Protein AF-A0A0D0ARI6-F1 (afdb_monomer_lite)

Secondary structure (DSSP, 8-state):
-------------EE--STT---EESSHHHHHHHHHHH-----PPPP---------------------------------------SSS----PPPTT-S---B-TTSPBPPTTPPPPPPP---TT--TTSSSHHHHHHHHIIIIII---HHHHHHHHT-

Organism: NCBI:txid930992

Foldseek 3Di:
DDDDDPDPPADQPAALPDVPGGDGHRDPVVSVVCCVVVPVDPDPDPDDDDDDDDDDDDDDDDDDDDDDDDDDDDDPPPPPPPDDDDDDPDDDDDQDPLPNPADDDPVSHGDPPPPDDDPDPDDDPFRPPVDPGPVRVVVVCCCCPPVVPDPVVVVVVVVD

Radius of gyration: 29.8 Å; chains: 1; bounding box: 50×75×80 Å

pLDDT: mean 70.6, std 22.81, range [27.72, 98.31]

Sequence (160 aa):
MPMSTHRDHSALQIPCGYLHCEHHFKTQAGRKKHWNTSHPIFKPASPTRLYTPTGEDEPEEQRNDLLAGHDDFPAGHDNLDTEFWGAGDRLYCNHHPKLNACPCDATGQFLEDGAPLTPPPSKSPDDWTPYQNHVEFETAEFLYTRNQMSAGDINILLDL

InterPro domains:
  IPR013087 Zinc finger C2H2-type [PS00028] (16-39)

Structure (mmCIF, N/CA/C/O backbone):
data_AF-A0A0D0ARI6-F1
#
_entry.id   AF-A0A0D0ARI6-F1
#
loop_
_atom_site.group_PDB
_atom_site.id
_atom_site.type_symbol
_atom_site.label_atom_id
_atom_site.label_alt_id
_atom_site.label_comp_id
_atom_site.label_asym_id
_atom_site.label_entity_id
_atom_site.label_seq_id
_atom_site.pdbx_PDB_ins_code
_atom_site.Cartn_x
_atom_site.Cartn_y
_atom_site.Cartn_z
_atom_site.occupancy
_atom_site.B_iso_or_equiv
_atom_site.auth_seq_id
_atom_site.auth_comp_id
_atom_site.auth_asym_id
_atom_site.auth_atom_id
_atom_site.pdbx_PDB_model_num
ATOM 1 N N . MET A 1 1 ? 30.059 -32.547 51.881 1.00 44.78 1 MET A N 1
ATOM 2 C CA . MET A 1 1 ? 30.482 -31.828 50.660 1.00 44.78 1 MET A CA 1
ATOM 3 C C . MET A 1 1 ? 30.075 -32.677 49.460 1.00 44.78 1 MET A C 1
ATOM 5 O O . MET A 1 1 ? 30.757 -33.662 49.206 1.00 44.78 1 MET A O 1
ATOM 9 N N . PRO A 1 2 ? 28.936 -32.422 48.796 1.00 45.34 2 PRO A N 1
ATOM 10 C CA . PRO A 1 2 ? 28.578 -33.159 47.587 1.00 45.34 2 PRO A CA 1
ATOM 11 C C . PRO A 1 2 ? 29.417 -32.646 46.408 1.00 45.34 2 PRO A C 1
ATOM 13 O O . PRO A 1 2 ? 29.496 -31.441 46.173 1.00 45.34 2 PRO A O 1
ATOM 16 N N . MET A 1 3 ? 30.082 -33.561 45.702 1.00 45.41 3 MET A N 1
ATOM 17 C CA . MET A 1 3 ? 30.858 -33.241 44.505 1.00 45.41 3 MET A CA 1
ATOM 18 C C . MET A 1 3 ? 29.912 -32.908 43.353 1.00 45.41 3 MET A C 1
ATOM 20 O O . MET A 1 3 ? 29.059 -33.711 42.980 1.00 45.41 3 MET A O 1
ATOM 24 N N . SER A 1 4 ? 30.069 -31.700 42.814 1.00 46.06 4 SER A N 1
ATOM 25 C CA . SER A 1 4 ? 29.373 -31.236 41.620 1.00 46.06 4 SER A CA 1
ATOM 26 C C . SER A 1 4 ? 29.808 -32.095 40.434 1.00 46.06 4 SER A C 1
ATOM 28 O O . SER A 1 4 ? 30.956 -32.025 39.994 1.00 46.06 4 SER A O 1
ATOM 30 N N . THR A 1 5 ? 28.910 -32.942 39.936 1.00 52.91 5 THR A N 1
ATOM 31 C CA . THR A 1 5 ? 29.111 -33.659 38.678 1.00 52.91 5 THR A CA 1
ATOM 32 C C . THR A 1 5 ? 29.103 -32.636 37.551 1.00 52.91 5 THR A C 1
ATOM 34 O O . THR A 1 5 ? 28.056 -32.076 37.215 1.00 52.91 5 THR A O 1
ATOM 37 N N . HIS A 1 6 ? 30.287 -32.371 37.008 1.00 52.19 6 HIS A N 1
ATOM 38 C CA . HIS A 1 6 ? 30.498 -31.567 35.815 1.00 52.19 6 HIS A CA 1
ATOM 39 C C . HIS A 1 6 ? 29.604 -32.113 34.692 1.00 52.19 6 HIS A C 1
ATOM 41 O O . HIS A 1 6 ? 29.786 -33.241 34.240 1.00 52.19 6 HIS A O 1
ATOM 47 N N . ARG A 1 7 ? 28.578 -31.351 34.290 1.00 53.81 7 ARG A N 1
ATOM 48 C CA . ARG A 1 7 ? 27.780 -31.681 33.105 1.00 53.81 7 ARG A CA 1
ATOM 49 C C . ARG A 1 7 ? 28.691 -31.513 31.899 1.00 53.81 7 ARG A C 1
ATOM 51 O O . ARG A 1 7 ? 29.085 -30.392 31.590 1.00 53.81 7 ARG A O 1
ATOM 58 N N . ASP A 1 8 ? 29.006 -32.607 31.221 1.00 56.00 8 ASP A N 1
ATOM 59 C CA . ASP A 1 8 ? 29.728 -32.556 29.956 1.00 56.00 8 ASP A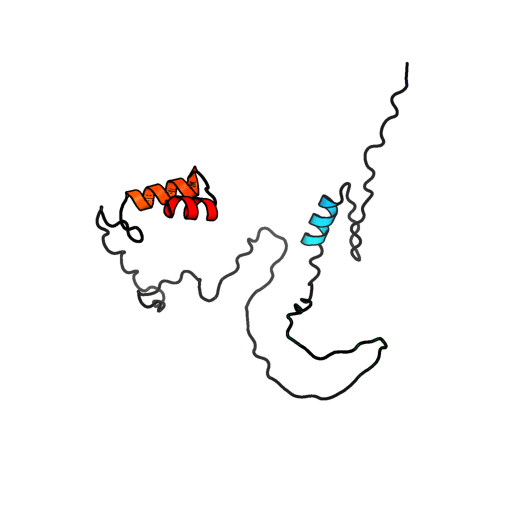 CA 1
ATOM 60 C C . ASP A 1 8 ? 28.906 -31.757 28.939 1.00 56.00 8 ASP A C 1
ATOM 62 O O . ASP A 1 8 ? 27.859 -32.179 28.440 1.00 56.00 8 ASP A O 1
ATOM 66 N N . HIS A 1 9 ? 29.348 -30.528 28.685 1.00 56.84 9 HIS A N 1
ATOM 67 C CA . HIS A 1 9 ? 28.687 -29.619 27.768 1.00 56.84 9 HIS A CA 1
ATOM 68 C C . HIS A 1 9 ? 28.873 -30.105 26.327 1.00 56.84 9 HIS A C 1
ATOM 70 O O . HIS A 1 9 ? 29.891 -29.847 25.697 1.00 56.84 9 HIS A O 1
ATOM 76 N N . SER A 1 10 ? 27.823 -30.748 25.804 1.00 60.41 10 SER A N 1
ATOM 77 C CA . SER A 1 10 ? 27.445 -30.793 24.383 1.00 60.41 10 SER A CA 1
ATOM 78 C C . SER A 1 10 ? 28.595 -31.060 23.406 1.00 60.41 10 SER A C 1
ATOM 80 O O . SER A 1 10 ? 29.052 -30.157 22.696 1.00 60.41 10 SER A O 1
ATOM 82 N N . ALA A 1 11 ? 28.987 -32.331 23.297 1.00 61.91 11 ALA A N 1
ATOM 83 C CA . ALA A 1 11 ? 29.629 -32.825 22.084 1.00 61.91 11 ALA A CA 1
ATOM 84 C C . ALA A 1 11 ? 28.766 -32.437 20.862 1.00 61.91 11 ALA A C 1
ATOM 86 O O . ALA A 1 11 ? 27.539 -32.396 20.944 1.00 61.91 11 ALA A O 1
ATOM 87 N N . LEU A 1 12 ? 29.385 -32.093 19.735 1.00 63.53 12 LEU A N 1
ATOM 88 C CA . LEU A 1 12 ? 28.688 -31.798 18.478 1.00 63.53 12 LEU A CA 1
ATOM 89 C C . LEU A 1 12 ? 28.015 -33.084 17.960 1.00 63.53 12 LEU A C 1
ATOM 91 O O . LEU A 1 12 ? 28.617 -33.817 17.187 1.00 63.53 12 LEU A O 1
ATOM 95 N N . GLN A 1 13 ? 26.808 -33.411 18.429 1.00 74.12 13 GLN A N 1
ATOM 96 C CA . GLN A 1 13 ? 26.231 -34.746 18.207 1.00 74.12 13 GLN A CA 1
ATOM 97 C C . GLN A 1 13 ? 25.442 -34.898 16.904 1.00 74.12 13 GLN A C 1
ATOM 99 O O . GLN A 1 13 ? 25.063 -36.014 16.561 1.00 74.12 13 GLN A O 1
ATOM 104 N N . ILE A 1 14 ? 25.154 -33.814 16.178 1.00 84.69 14 ILE A N 1
ATOM 105 C CA . ILE A 1 14 ? 24.216 -33.885 15.051 1.00 84.69 14 ILE A CA 1
ATOM 106 C C . ILE A 1 14 ? 24.962 -33.659 13.726 1.00 84.69 14 ILE A C 1
ATOM 108 O O . ILE A 1 14 ? 25.223 -32.500 13.390 1.00 84.69 14 ILE A O 1
ATOM 112 N N . PRO A 1 15 ? 25.308 -34.718 12.965 1.00 88.44 15 PRO A N 1
ATOM 113 C CA . PRO A 1 15 ? 25.924 -34.580 11.646 1.00 88.44 15 PRO A CA 1
ATOM 114 C C . PRO A 1 15 ? 24.922 -34.017 10.634 1.00 88.44 15 PRO A C 1
ATOM 116 O O . PRO A 1 15 ? 23.709 -34.220 10.769 1.00 88.44 15 PRO A O 1
ATOM 119 N N . CYS A 1 16 ? 25.418 -33.324 9.606 1.00 89.06 16 CYS A N 1
ATOM 120 C CA . CYS A 1 16 ? 24.587 -32.810 8.522 1.00 89.06 16 CYS A CA 1
ATOM 121 C C . CYS A 1 16 ? 23.811 -33.948 7.846 1.00 89.06 16 CYS A C 1
ATOM 123 O O . CYS A 1 16 ? 22.584 -33.958 7.929 1.00 89.06 16 CYS A O 1
ATOM 125 N N . GLY A 1 17 ? 24.521 -34.938 7.290 1.00 83.75 17 GLY A N 1
ATOM 126 C CA . GLY A 1 17 ? 23.947 -36.113 6.621 1.00 83.75 17 GLY A CA 1
ATOM 127 C C . GLY A 1 17 ? 23.840 -36.003 5.094 1.00 83.75 17 GLY A C 1
ATOM 128 O O . GLY A 1 17 ? 23.306 -36.913 4.469 1.00 83.75 17 GLY A O 1
ATOM 129 N N . TYR A 1 18 ? 24.331 -34.917 4.489 1.00 84.88 18 TYR A N 1
ATOM 130 C CA . TYR A 1 18 ? 24.431 -34.772 3.034 1.00 84.88 18 TYR A CA 1
ATOM 131 C C . TYR A 1 18 ? 25.723 -35.412 2.503 1.00 84.88 18 TYR A C 1
ATOM 133 O O . TYR A 1 18 ? 26.761 -35.353 3.168 1.00 84.88 18 TYR A O 1
ATOM 141 N N . LEU A 1 19 ? 25.670 -36.012 1.308 1.00 81.88 19 LEU A N 1
ATOM 142 C CA . LEU A 1 19 ? 26.841 -36.606 0.652 1.00 81.88 19 LEU A CA 1
ATOM 143 C C . LEU A 1 19 ? 27.953 -35.554 0.518 1.00 81.88 19 LEU A C 1
ATOM 145 O O . LEU A 1 19 ? 27.736 -34.488 -0.048 1.00 81.88 19 LEU A O 1
ATOM 149 N N . HIS A 1 20 ? 29.137 -35.862 1.052 1.00 80.62 20 HIS A N 1
ATOM 150 C CA . HIS A 1 20 ? 30.302 -34.965 1.102 1.00 80.62 20 HIS A CA 1
ATOM 151 C C . HIS A 1 20 ? 30.167 -33.730 2.016 1.00 80.62 20 HIS A C 1
ATOM 153 O O . HIS A 1 20 ? 30.930 -32.778 1.872 1.00 80.62 20 HIS A O 1
ATOM 159 N N . CYS A 1 21 ? 29.240 -33.732 2.983 1.00 88.12 21 CYS A N 1
ATOM 160 C CA . CYS A 1 21 ? 29.151 -32.685 4.004 1.00 88.12 21 CYS A CA 1
ATOM 161 C C . CYS A 1 21 ? 29.555 -33.196 5.395 1.00 88.12 21 CYS A C 1
ATOM 163 O O . CYS A 1 21 ? 28.851 -34.000 6.007 1.00 88.12 21 CYS A O 1
ATOM 165 N N . GLU A 1 22 ? 30.660 -32.665 5.927 1.00 88.00 22 GLU A N 1
ATOM 166 C CA . GLU A 1 22 ? 31.256 -33.085 7.208 1.00 88.00 22 GLU A CA 1
ATOM 167 C C . GLU A 1 22 ? 30.871 -32.181 8.398 1.00 88.00 22 GLU A C 1
ATOM 169 O O . GLU A 1 22 ? 31.419 -32.292 9.499 1.00 88.00 22 GLU A O 1
ATOM 174 N N . HIS A 1 23 ? 29.909 -31.270 8.218 1.00 85.94 23 HIS A N 1
ATOM 175 C CA . HIS A 1 23 ? 29.498 -30.351 9.281 1.00 85.94 23 HIS A CA 1
ATOM 176 C C . HIS A 1 23 ? 28.703 -31.049 10.396 1.00 85.94 23 HIS A C 1
ATOM 178 O O . HIS A 1 23 ? 27.786 -31.832 10.139 1.00 85.94 23 HIS A O 1
ATOM 184 N N . HIS A 1 24 ? 29.017 -30.694 11.646 1.00 89.44 24 HIS A N 1
ATOM 185 C CA . HIS A 1 24 ? 28.349 -31.181 12.854 1.00 89.44 24 HIS A CA 1
ATOM 186 C C . HIS A 1 24 ? 27.808 -30.015 13.689 1.00 89.44 24 HIS A C 1
ATOM 188 O O . HIS A 1 24 ? 28.410 -28.942 13.751 1.00 89.44 24 HIS A O 1
ATOM 194 N N . PHE A 1 25 ? 26.675 -30.225 14.359 1.00 89.62 25 PHE A N 1
ATOM 195 C CA . PHE A 1 25 ? 25.938 -29.171 15.057 1.00 89.62 25 PHE A CA 1
ATOM 196 C C . PHE A 1 25 ? 25.616 -29.551 16.503 1.00 89.62 25 PHE A C 1
ATOM 198 O O . PHE A 1 25 ? 25.371 -30.714 16.822 1.00 89.62 25 PHE A O 1
ATOM 205 N N . LYS A 1 26 ? 25.570 -28.534 17.378 1.00 84.56 26 LYS A N 1
ATOM 206 C CA . LYS A 1 26 ? 25.148 -28.671 18.786 1.00 84.56 26 LYS A CA 1
ATOM 207 C C . LYS A 1 26 ? 23.626 -28.703 18.948 1.00 84.56 26 LYS A C 1
ATOM 209 O O . LYS A 1 26 ? 23.127 -29.196 19.949 1.00 84.56 26 LYS A O 1
ATOM 214 N N . THR A 1 27 ? 22.890 -28.142 17.984 1.00 83.19 27 THR A N 1
ATOM 215 C CA . THR A 1 27 ? 21.426 -28.029 18.022 1.00 83.19 27 THR A CA 1
ATOM 216 C C . THR A 1 27 ? 20.806 -28.410 1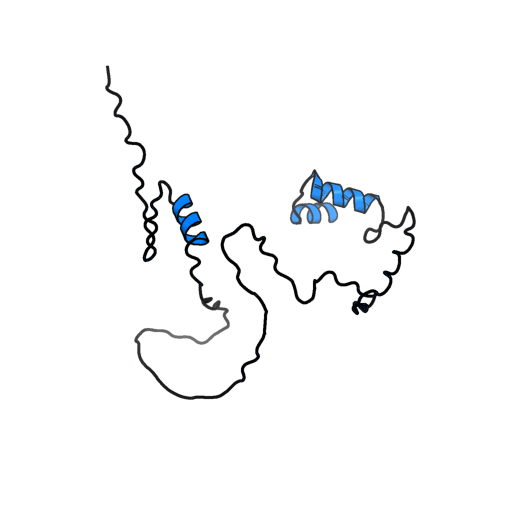6.683 1.00 83.19 27 THR A C 1
ATOM 218 O O . THR A 1 27 ? 21.382 -28.188 15.613 1.00 83.19 27 THR A O 1
ATOM 221 N N . GLN A 1 28 ? 19.590 -28.954 16.732 1.00 85.69 28 GLN A N 1
ATOM 222 C CA . GLN A 1 28 ? 18.841 -29.343 15.536 1.00 85.69 28 GLN A CA 1
ATOM 223 C C . GLN A 1 28 ? 18.471 -28.134 14.666 1.00 85.69 28 GLN A C 1
ATOM 225 O O . GLN A 1 28 ? 18.499 -28.232 13.440 1.00 85.69 28 GLN A O 1
ATOM 230 N N . ALA A 1 29 ? 18.174 -26.987 15.289 1.00 85.25 29 ALA A N 1
ATOM 231 C CA . ALA A 1 29 ? 17.889 -25.739 14.584 1.00 85.25 29 ALA A CA 1
ATOM 232 C C . ALA A 1 29 ? 19.093 -25.270 13.749 1.00 85.25 29 ALA A C 1
ATOM 234 O O . ALA A 1 29 ? 18.929 -24.924 12.579 1.00 85.25 29 ALA A O 1
ATOM 235 N N . GLY A 1 30 ? 20.306 -25.339 14.315 1.00 87.38 30 GLY A N 1
ATOM 236 C CA . GLY A 1 30 ? 21.546 -25.011 13.607 1.00 87.38 30 GLY A CA 1
ATOM 237 C C . GLY A 1 30 ? 21.785 -25.926 12.406 1.00 87.38 30 GLY A C 1
ATOM 238 O O . GLY A 1 30 ? 22.031 -25.434 11.305 1.00 87.38 30 GLY A O 1
ATOM 239 N N . ARG A 1 31 ? 21.599 -27.243 12.587 1.00 90.31 31 ARG A N 1
ATOM 240 C CA . ARG A 1 31 ? 21.684 -28.204 11.478 1.00 90.31 31 ARG A CA 1
ATOM 241 C C . ARG A 1 31 ? 20.673 -27.899 10.380 1.00 90.31 31 ARG A C 1
ATOM 243 O O . ARG A 1 31 ? 21.026 -27.925 9.210 1.00 90.31 31 ARG A O 1
ATOM 250 N N . LYS A 1 32 ? 19.416 -27.625 10.739 1.00 87.06 32 LYS A N 1
ATOM 251 C CA . LYS A 1 32 ? 18.342 -27.399 9.763 1.00 87.06 32 LYS A CA 1
ATOM 252 C C . LYS A 1 32 ? 18.553 -26.117 8.963 1.00 87.06 32 LYS A C 1
ATOM 254 O O . LYS A 1 32 ? 18.340 -26.125 7.756 1.00 87.06 32 LYS A O 1
ATOM 259 N N . LYS A 1 33 ? 19.019 -25.044 9.611 1.00 87.75 33 LYS A N 1
ATOM 260 C CA . LYS A 1 33 ? 19.414 -23.811 8.919 1.00 87.75 33 LYS A CA 1
ATOM 261 C C . LYS A 1 33 ? 20.532 -24.091 7.914 1.00 87.75 33 LYS A C 1
ATOM 263 O O . LYS A 1 33 ? 20.385 -23.745 6.751 1.00 87.75 33 LYS A O 1
ATOM 268 N N . HIS A 1 34 ? 21.595 -24.769 8.346 1.00 90.56 34 HIS A N 1
ATOM 269 C CA . HIS A 1 34 ? 22.679 -25.175 7.453 1.00 90.56 34 HIS A CA 1
ATOM 270 C C . HIS A 1 34 ? 22.179 -26.039 6.290 1.00 90.56 34 HIS A C 1
ATOM 272 O O . HIS A 1 34 ? 22.469 -25.716 5.149 1.00 90.56 34 HIS A O 1
ATOM 278 N N . TRP A 1 35 ? 21.385 -27.079 6.557 1.00 87.81 35 TRP A N 1
ATOM 279 C CA . TRP A 1 35 ? 20.847 -27.957 5.516 1.00 87.81 35 TRP A CA 1
ATOM 280 C C . TRP A 1 35 ? 20.058 -27.165 4.472 1.00 87.81 35 TRP A C 1
ATOM 282 O O . TRP A 1 35 ? 20.307 -27.303 3.283 1.00 87.81 35 TRP A O 1
ATOM 292 N N . ASN A 1 36 ? 19.148 -26.289 4.900 1.00 82.00 36 ASN A N 1
ATOM 293 C CA . ASN A 1 36 ? 18.320 -25.509 3.979 1.00 82.00 36 ASN A CA 1
ATOM 294 C C . ASN A 1 36 ? 19.129 -24.522 3.122 1.00 82.00 36 ASN A C 1
ATOM 296 O O . ASN A 1 36 ? 18.725 -24.229 2.003 1.00 82.00 36 ASN A O 1
ATOM 300 N N . THR A 1 37 ? 20.238 -23.991 3.642 1.00 84.50 37 THR A N 1
ATOM 301 C CA . THR A 1 37 ? 21.072 -23.014 2.925 1.00 84.50 37 THR A CA 1
ATOM 302 C C . THR A 1 37 ? 22.146 -23.679 2.065 1.00 84.50 37 THR A C 1
ATOM 304 O O . THR A 1 37 ? 22.390 -23.246 0.946 1.00 84.50 37 THR A O 1
ATOM 307 N N . SER A 1 38 ? 22.805 -24.715 2.581 1.00 82.00 38 SER A N 1
ATOM 308 C CA . SER A 1 38 ? 23.956 -25.367 1.947 1.00 82.00 38 SER A CA 1
ATOM 309 C C . SER A 1 38 ? 23.564 -26.560 1.073 1.00 82.00 38 SER A C 1
ATOM 311 O O . SER A 1 38 ? 24.334 -26.947 0.198 1.00 82.00 38 SER A O 1
ATOM 313 N N . HIS A 1 39 ? 22.374 -27.130 1.286 1.00 83.88 39 HIS A N 1
ATOM 314 C CA . HIS A 1 39 ? 21.836 -28.260 0.526 1.00 83.88 39 HIS A CA 1
ATOM 315 C C . HIS A 1 39 ? 20.399 -27.961 0.073 1.00 83.88 39 HIS A C 1
ATOM 317 O O . HIS A 1 39 ? 19.448 -28.567 0.581 1.00 83.88 39 HIS A O 1
ATOM 323 N N . PRO A 1 40 ? 20.205 -27.014 -0.865 1.00 69.44 40 PRO A N 1
ATOM 324 C CA . PRO A 1 40 ? 18.903 -26.772 -1.465 1.00 69.44 40 PRO A CA 1
ATOM 325 C C . PRO A 1 40 ? 18.486 -28.009 -2.269 1.00 69.44 40 PRO A C 1
ATOM 327 O O . PRO A 1 40 ? 18.806 -28.168 -3.443 1.00 69.44 40 PRO A O 1
ATOM 330 N N . ILE A 1 41 ? 17.784 -28.928 -1.607 1.00 62.25 41 ILE A N 1
ATOM 331 C CA . ILE A 1 41 ? 17.121 -30.042 -2.272 1.00 62.25 41 ILE A CA 1
ATOM 332 C C . ILE A 1 41 ? 15.949 -29.434 -3.032 1.00 62.25 41 ILE A C 1
ATOM 334 O O . ILE A 1 41 ? 14.968 -29.001 -2.421 1.00 62.25 41 ILE A O 1
ATOM 338 N N . PHE A 1 42 ? 16.060 -29.402 -4.361 1.00 52.19 42 PHE A N 1
ATOM 339 C CA . PHE A 1 42 ? 14.915 -29.209 -5.240 1.00 52.19 42 PHE A CA 1
ATOM 340 C C . PHE A 1 42 ? 13.854 -30.234 -4.841 1.00 52.19 42 PHE A C 1
ATOM 342 O O . PHE A 1 42 ? 14.030 -31.435 -5.034 1.00 52.19 42 PHE A O 1
ATOM 349 N N . LYS A 1 43 ? 12.766 -29.767 -4.231 1.00 48.62 43 LYS A N 1
ATOM 350 C CA . LYS A 1 43 ? 11.558 -30.572 -4.095 1.00 48.62 43 LYS A CA 1
ATOM 351 C C . LYS A 1 43 ? 10.818 -30.439 -5.424 1.00 48.62 43 LYS A C 1
ATOM 353 O O . LYS A 1 43 ? 10.238 -29.374 -5.637 1.00 48.62 43 LYS A O 1
ATOM 358 N N . PRO A 1 44 ? 10.814 -31.440 -6.324 1.00 38.34 44 PRO A N 1
ATOM 359 C CA . PRO A 1 44 ? 9.776 -31.464 -7.341 1.00 38.34 44 PRO A CA 1
ATOM 360 C C . PRO A 1 44 ? 8.439 -31.487 -6.596 1.00 38.34 44 PRO A C 1
ATOM 362 O O . PRO A 1 44 ? 8.245 -32.290 -5.679 1.00 38.34 44 PRO A O 1
ATOM 365 N N . ALA A 1 45 ? 7.568 -30.528 -6.908 1.00 37.59 45 ALA A N 1
ATOM 366 C CA . ALA A 1 45 ? 6.269 -30.411 -6.272 1.00 37.59 45 ALA A CA 1
ATOM 367 C C . ALA A 1 45 ? 5.515 -31.734 -6.441 1.00 37.59 45 ALA A C 1
ATOM 369 O O . ALA A 1 45 ? 5.221 -32.155 -7.556 1.00 37.59 45 ALA A O 1
ATOM 370 N N . SER A 1 46 ? 5.203 -32.395 -5.328 1.00 42.47 46 SER A N 1
ATOM 371 C CA . SER A 1 46 ? 4.123 -33.373 -5.319 1.00 42.47 46 SER A CA 1
ATOM 372 C C . SER A 1 46 ? 2.830 -32.595 -5.578 1.00 42.47 46 SER A C 1
ATOM 374 O O . SER A 1 46 ? 2.544 -31.671 -4.811 1.00 42.47 46 SER A O 1
ATOM 376 N N . PRO A 1 47 ? 2.071 -32.889 -6.645 1.00 40.09 47 PRO A N 1
ATOM 377 C CA . PRO A 1 47 ? 0.871 -32.132 -6.930 1.00 40.09 47 PRO A CA 1
ATOM 378 C C . PRO A 1 47 ? -0.210 -32.452 -5.899 1.00 40.09 47 PRO A C 1
ATOM 380 O O . PRO A 1 47 ? -0.510 -33.605 -5.586 1.00 40.09 47 PRO A O 1
ATOM 383 N N . THR A 1 48 ? -0.767 -31.368 -5.371 1.00 32.28 48 THR A N 1
ATOM 384 C CA . THR A 1 48 ? -1.960 -31.274 -4.541 1.00 32.28 48 THR A CA 1
ATOM 385 C C . THR A 1 48 ? -3.088 -32.158 -5.071 1.00 32.28 48 THR A C 1
ATOM 387 O O . THR A 1 48 ? -3.577 -31.974 -6.183 1.00 32.28 48 THR A O 1
ATOM 390 N N . ARG A 1 49 ? -3.547 -33.084 -4.226 1.00 47.69 49 ARG A N 1
ATOM 391 C CA . ARG A 1 49 ? -4.831 -33.774 -4.374 1.00 47.69 49 ARG A CA 1
ATOM 392 C C . ARG A 1 49 ? -5.946 -32.750 -4.116 1.00 47.69 49 ARG A C 1
ATOM 394 O O . ARG A 1 49 ? -6.068 -32.277 -2.988 1.00 47.69 49 ARG A O 1
ATOM 401 N N . LEU A 1 50 ? -6.763 -32.426 -5.117 1.00 30.12 50 LEU A N 1
ATOM 402 C CA . LEU A 1 50 ? -8.079 -31.811 -4.907 1.00 30.12 50 LEU A CA 1
ATOM 403 C C . LEU A 1 50 ? -9.166 -32.697 -5.525 1.00 30.12 50 LEU A C 1
ATOM 405 O O . LEU A 1 50 ? -9.050 -33.177 -6.646 1.00 30.12 50 LEU A O 1
ATOM 409 N N . TYR A 1 51 ? -10.169 -32.949 -4.688 1.00 31.61 51 TYR A N 1
ATOM 410 C CA . TYR A 1 51 ? -11.340 -33.810 -4.841 1.00 31.61 51 TYR A CA 1
ATOM 411 C C . TYR A 1 51 ? -12.254 -33.435 -6.017 1.00 31.61 51 TYR A C 1
ATOM 413 O O . TYR A 1 51 ? -12.326 -32.267 -6.386 1.00 31.61 51 TYR A O 1
ATOM 421 N N . THR A 1 52 ? -13.061 -34.392 -6.496 1.00 28.88 52 THR A N 1
ATOM 422 C CA . THR A 1 52 ? -14.553 -34.425 -6.409 1.00 28.88 52 THR A CA 1
ATOM 423 C C . THR A 1 52 ? -15.101 -35.630 -7.235 1.00 28.88 52 THR A C 1
ATOM 425 O O . THR A 1 52 ? -14.301 -36.304 -7.875 1.00 28.88 52 THR A O 1
ATOM 428 N N . PRO A 1 53 ? -16.391 -36.031 -7.165 1.00 38.25 53 PRO A N 1
ATOM 429 C CA . PRO A 1 53 ? -16.946 -36.943 -6.160 1.00 38.25 53 PRO A CA 1
ATOM 430 C C . PRO A 1 53 ? -17.665 -38.198 -6.742 1.00 38.25 53 PRO A C 1
ATOM 432 O O . PRO A 1 53 ? -18.126 -38.202 -7.877 1.00 38.25 53 PRO A O 1
ATOM 435 N N . THR A 1 54 ? -17.859 -39.194 -5.865 1.00 27.72 54 THR A N 1
ATOM 436 C CA . THR A 1 54 ? -18.898 -40.257 -5.878 1.00 27.72 54 THR A CA 1
ATOM 437 C C . THR A 1 54 ? -18.734 -41.472 -6.807 1.00 27.72 54 THR A C 1
ATOM 439 O O . THR A 1 54 ? -18.832 -41.364 -8.024 1.00 27.72 54 THR A O 1
ATOM 442 N N . GLY A 1 55 ? -18.634 -42.657 -6.183 1.00 29.64 55 GLY A N 1
ATOM 443 C CA . GLY A 1 55 ? -18.855 -43.969 -6.805 1.00 29.64 55 GLY A CA 1
ATOM 444 C C . GLY A 1 55 ? -18.041 -45.093 -6.154 1.00 29.64 55 GLY A C 1
ATOM 445 O O . GLY A 1 55 ? -17.035 -45.498 -6.711 1.00 29.64 55 GLY A O 1
ATOM 446 N N . GLU A 1 56 ? -18.456 -45.473 -4.945 1.00 39.47 56 GLU A N 1
ATOM 447 C CA . GLU A 1 56 ? -18.213 -46.701 -4.159 1.00 39.47 56 GLU A CA 1
ATOM 448 C C . GLU A 1 56 ? -17.294 -47.864 -4.644 1.00 39.47 56 GLU A C 1
ATOM 450 O O . GLU A 1 56 ? -17.359 -48.332 -5.776 1.00 39.47 56 GLU A O 1
ATOM 455 N N . ASP A 1 57 ? -16.551 -48.363 -3.638 1.00 31.03 57 ASP A N 1
ATOM 456 C CA . ASP A 1 57 ? -15.885 -49.666 -3.417 1.00 31.03 57 ASP A CA 1
ATOM 457 C C . ASP A 1 57 ? -14.373 -49.880 -3.736 1.00 31.03 57 ASP A C 1
ATOM 459 O O . ASP A 1 57 ? -13.899 -49.851 -4.867 1.00 31.03 57 ASP A O 1
ATOM 463 N N . GLU A 1 58 ? -13.630 -50.121 -2.643 1.00 33.88 58 GLU A N 1
ATOM 464 C CA . GLU A 1 58 ? -12.210 -50.515 -2.429 1.00 33.88 58 GLU A CA 1
ATOM 465 C C . GLU A 1 58 ? -12.077 -52.079 -2.452 1.00 33.88 58 GLU A C 1
ATOM 467 O O . GLU A 1 58 ? -13.131 -52.720 -2.410 1.00 33.88 58 GLU A O 1
ATOM 472 N N . PRO A 1 59 ? -10.893 -52.763 -2.420 1.00 40.66 59 PRO A N 1
ATOM 473 C CA . PRO A 1 59 ? -9.542 -52.247 -2.176 1.00 40.66 59 PRO A CA 1
ATOM 474 C C . PRO A 1 59 ? -8.332 -52.902 -2.929 1.00 40.66 59 PRO A C 1
ATOM 476 O O . PRO A 1 59 ? -8.462 -53.916 -3.609 1.00 40.66 59 PRO A O 1
ATOM 479 N N . GLU A 1 60 ? -7.144 -52.326 -2.672 1.00 35.03 60 GLU A N 1
ATOM 480 C CA . GLU A 1 60 ? -5.774 -52.910 -2.553 1.00 35.03 60 GLU A CA 1
ATOM 481 C C . GLU A 1 60 ? -4.896 -53.398 -3.754 1.00 35.03 60 GLU A C 1
ATOM 483 O O . GLU A 1 60 ? -5.193 -54.345 -4.472 1.00 35.03 60 GLU A O 1
ATOM 488 N N . GLU A 1 61 ? -3.691 -52.791 -3.780 1.00 32.91 61 GLU A N 1
ATOM 489 C CA . GLU A 1 61 ? -2.316 -53.305 -4.020 1.00 32.91 61 GLU A CA 1
ATOM 490 C C . GLU A 1 61 ? -1.787 -53.816 -5.393 1.00 32.91 61 GLU A C 1
ATOM 492 O O . GLU A 1 61 ? -2.451 -54.448 -6.201 1.00 32.91 61 GLU A O 1
ATOM 497 N N . GLN A 1 62 ? -0.466 -53.602 -5.554 1.00 34.56 62 GLN A N 1
ATOM 498 C CA . GLN A 1 62 ? 0.501 -54.214 -6.491 1.00 34.56 62 GLN A CA 1
ATOM 499 C C . GLN A 1 62 ? 0.785 -53.554 -7.870 1.00 34.56 62 GLN A C 1
ATOM 501 O O . GLN A 1 62 ? 0.226 -53.895 -8.903 1.00 34.56 62 GLN A O 1
ATOM 506 N N . ARG A 1 63 ? 1.808 -52.679 -7.878 1.00 38.03 63 ARG A N 1
ATOM 507 C CA . ARG A 1 63 ? 3.072 -52.797 -8.658 1.00 38.03 63 ARG A CA 1
ATOM 508 C C . ARG A 1 63 ? 3.034 -53.443 -10.071 1.00 38.03 63 ARG A C 1
ATOM 510 O O . ARG A 1 63 ? 2.893 -54.657 -10.171 1.00 38.03 63 ARG A O 1
ATOM 517 N N . ASN A 1 64 ? 3.394 -52.664 -11.106 1.00 33.97 64 ASN A N 1
ATOM 518 C CA . ASN A 1 64 ? 4.603 -52.813 -11.963 1.00 33.97 64 ASN A CA 1
ATOM 519 C C . ASN A 1 64 ? 4.410 -52.431 -13.454 1.00 33.97 64 ASN A C 1
ATOM 521 O O . ASN A 1 64 ? 3.494 -52.893 -14.118 1.00 33.97 64 ASN A O 1
ATOM 525 N N . ASP A 1 65 ? 5.398 -51.665 -13.936 1.00 31.39 65 ASP A N 1
ATOM 526 C CA . ASP A 1 65 ? 6.098 -51.723 -15.233 1.00 31.39 65 ASP A CA 1
ATOM 527 C C . ASP A 1 65 ? 5.434 -51.370 -16.590 1.00 31.39 65 ASP A C 1
ATOM 529 O O . ASP A 1 65 ? 4.771 -52.168 -17.238 1.00 31.39 65 ASP A O 1
ATOM 533 N N . LEU A 1 66 ? 5.855 -50.183 -17.062 1.00 36.44 66 LEU A N 1
ATOM 534 C CA . LEU A 1 66 ? 6.540 -49.873 -18.335 1.00 36.44 66 LEU A CA 1
ATOM 535 C C . LEU A 1 66 ? 5.830 -49.952 -19.712 1.00 36.44 66 LEU A C 1
ATOM 537 O O . LEU A 1 66 ? 5.512 -51.013 -20.234 1.00 36.44 66 LEU A O 1
ATOM 541 N N . LEU A 1 67 ? 5.928 -48.781 -20.370 1.00 35.44 67 LEU A N 1
ATOM 542 C CA . LEU A 1 67 ? 6.336 -48.493 -21.762 1.00 35.44 67 LEU A CA 1
ATOM 543 C C . LEU A 1 67 ? 5.282 -48.209 -22.857 1.00 35.44 67 LEU A C 1
ATOM 545 O O . LEU A 1 67 ? 4.591 -49.092 -23.347 1.00 35.44 67 LEU A O 1
ATOM 549 N N . ALA A 1 68 ? 5.430 -46.975 -23.368 1.00 37.12 68 ALA A N 1
ATOM 550 C CA . ALA A 1 68 ? 5.464 -46.552 -24.776 1.00 37.12 68 ALA A CA 1
ATOM 551 C C . ALA A 1 68 ? 4.215 -45.885 -25.393 1.00 37.12 68 ALA A C 1
ATOM 553 O O . ALA A 1 68 ? 3.100 -46.384 -25.315 1.00 37.12 68 ALA A O 1
ATOM 554 N N . GLY A 1 69 ? 4.487 -44.759 -26.069 1.00 31.12 69 GLY A N 1
ATOM 555 C CA . GLY A 1 69 ? 3.565 -43.867 -26.786 1.00 31.12 69 GLY A CA 1
ATOM 556 C C . GLY A 1 69 ? 3.803 -42.426 -26.324 1.00 31.12 69 GLY A C 1
ATOM 557 O O . GLY A 1 69 ? 3.206 -41.999 -25.346 1.00 31.12 69 GLY A O 1
ATOM 558 N N . HIS A 1 70 ? 4.890 -41.757 -26.729 1.00 51.78 70 HIS A N 1
ATOM 559 C CA . HIS A 1 70 ? 4.961 -40.921 -27.942 1.00 51.78 70 HIS A CA 1
ATOM 560 C C . HIS A 1 70 ? 3.672 -40.126 -28.147 1.00 51.78 70 HIS A C 1
ATOM 562 O O . HIS A 1 70 ? 2.669 -40.743 -28.463 1.00 51.78 70 HIS A O 1
ATOM 568 N N . ASP A 1 71 ? 3.720 -38.811 -27.916 1.00 36.12 71 ASP A N 1
ATOM 569 C CA . ASP A 1 71 ? 3.223 -37.808 -28.863 1.00 36.12 71 ASP A CA 1
ATOM 570 C C . ASP A 1 71 ? 3.676 -36.400 -28.423 1.00 36.12 71 ASP A C 1
ATOM 572 O O . ASP A 1 71 ? 3.533 -35.989 -27.269 1.00 36.12 71 ASP A O 1
ATOM 576 N N . ASP A 1 72 ? 4.305 -35.717 -29.377 1.00 47.44 72 ASP A N 1
ATOM 577 C CA . ASP A 1 72 ? 4.781 -34.334 -29.410 1.00 47.44 72 ASP A CA 1
ATOM 578 C C . ASP A 1 72 ? 3.863 -33.297 -28.748 1.00 47.44 72 ASP A C 1
ATOM 580 O O . ASP A 1 72 ? 2.717 -33.172 -29.159 1.00 47.44 72 ASP A O 1
ATOM 584 N N . PHE A 1 73 ? 4.402 -32.427 -27.879 1.00 37.41 73 PHE A N 1
ATOM 585 C CA . PHE A 1 73 ? 3.947 -31.028 -27.779 1.00 37.41 73 PHE A CA 1
ATOM 586 C C . PHE A 1 73 ? 5.127 -30.088 -27.450 1.00 37.41 73 PHE A C 1
ATOM 588 O O . PHE A 1 73 ? 6.046 -30.469 -26.721 1.00 37.41 73 PHE A O 1
ATOM 595 N N . PRO A 1 74 ? 5.155 -28.882 -28.048 1.00 36.12 74 PRO A N 1
ATOM 596 C CA . PRO A 1 74 ? 6.373 -28.188 -28.427 1.00 36.12 74 PRO A CA 1
ATOM 597 C C . PRO A 1 74 ? 7.017 -27.437 -27.264 1.00 36.12 74 PRO A C 1
ATOM 599 O O . PRO A 1 74 ? 6.348 -26.893 -26.386 1.00 36.12 74 PRO A O 1
ATOM 602 N N . ALA A 1 75 ? 8.345 -27.360 -27.331 1.00 43.31 75 ALA A N 1
ATOM 603 C CA . ALA A 1 75 ? 9.192 -26.543 -26.480 1.00 43.31 75 ALA A CA 1
ATOM 604 C C . ALA A 1 75 ? 8.839 -25.051 -26.622 1.00 43.31 75 ALA A C 1
ATOM 606 O O . ALA A 1 75 ? 9.394 -24.333 -27.453 1.00 43.31 75 ALA A O 1
ATOM 607 N N . GLY A 1 76 ? 7.918 -24.575 -25.786 1.00 39.59 76 GLY A N 1
ATOM 608 C CA . GLY A 1 76 ? 7.822 -23.165 -25.440 1.00 39.59 76 GLY A CA 1
ATOM 609 C C . GLY A 1 76 ? 9.024 -22.810 -24.575 1.00 39.59 76 GLY A C 1
ATOM 610 O O . GLY A 1 76 ? 9.020 -23.049 -23.372 1.00 39.59 76 GLY A O 1
ATOM 611 N N . HIS A 1 77 ? 10.082 -22.312 -25.212 1.00 49.91 77 HIS A N 1
ATOM 612 C CA . HIS A 1 77 ? 11.199 -21.647 -24.550 1.00 49.91 77 HIS A CA 1
ATOM 613 C C . HIS A 1 77 ? 10.670 -20.385 -23.847 1.00 49.91 77 HIS A C 1
ATOM 615 O O . HIS A 1 77 ? 10.747 -19.283 -24.389 1.00 49.91 77 HIS A O 1
ATOM 621 N N . ASP A 1 78 ? 10.156 -20.534 -22.627 1.00 46.94 78 ASP A N 1
ATOM 622 C CA . ASP A 1 78 ? 10.112 -19.430 -21.674 1.00 46.94 78 ASP A CA 1
ATOM 623 C C . ASP A 1 78 ? 11.557 -19.188 -21.238 1.00 46.94 78 ASP A C 1
ATOM 625 O O . ASP A 1 78 ? 12.051 -19.740 -20.254 1.00 46.94 78 ASP A O 1
ATOM 629 N N . ASN A 1 79 ? 12.272 -18.410 -22.052 1.00 52.59 79 ASN A N 1
ATOM 630 C CA . ASN A 1 79 ? 13.579 -17.882 -21.710 1.00 52.59 79 ASN A CA 1
ATOM 631 C C . ASN A 1 79 ? 13.402 -16.834 -20.600 1.00 52.59 79 ASN A C 1
ATOM 633 O O . ASN A 1 79 ? 13.394 -15.627 -20.833 1.00 52.59 79 ASN A O 1
ATOM 637 N N . LEU A 1 80 ? 13.175 -17.320 -19.382 1.00 49.91 80 LEU A N 1
ATOM 638 C CA . LEU A 1 80 ? 13.486 -16.573 -18.182 1.00 49.91 80 LEU A CA 1
ATOM 639 C C . LEU A 1 80 ? 15.008 -16.613 -18.060 1.00 49.91 80 LEU A C 1
ATOM 641 O O . LEU A 1 80 ? 15.554 -17.601 -17.568 1.00 49.91 80 LEU A O 1
ATOM 645 N N . ASP A 1 81 ? 15.677 -15.538 -18.481 1.00 51.91 81 ASP A N 1
ATOM 646 C CA . ASP A 1 81 ? 17.070 -15.248 -18.121 1.00 51.91 81 ASP A CA 1
ATOM 647 C C . ASP A 1 81 ? 17.144 -15.037 -16.595 1.00 51.91 81 ASP A C 1
ATOM 649 O O . ASP A 1 81 ? 17.265 -13.930 -16.077 1.00 51.91 81 ASP A O 1
ATOM 653 N N . THR A 1 82 ? 16.985 -16.116 -15.832 1.00 54.12 82 THR A N 1
ATOM 654 C CA . THR A 1 82 ? 17.254 -16.160 -14.397 1.00 54.12 82 THR A CA 1
ATOM 655 C C . THR A 1 82 ? 18.619 -16.805 -14.234 1.00 54.12 82 THR A C 1
ATOM 657 O O . THR A 1 82 ? 18.737 -17.987 -13.910 1.00 54.12 82 THR A O 1
ATOM 660 N N . GLU A 1 83 ? 19.676 -16.042 -14.509 1.00 51.81 83 GLU A N 1
ATOM 661 C CA . GLU A 1 83 ? 21.027 -16.500 -14.206 1.00 51.81 83 GLU A CA 1
ATOM 662 C C . GLU A 1 83 ? 21.223 -16.569 -12.686 1.00 51.81 83 GLU A C 1
ATOM 664 O O . GLU A 1 83 ? 21.204 -15.571 -11.963 1.00 51.81 83 GLU A O 1
ATOM 669 N N . PHE A 1 84 ? 21.412 -17.789 -12.192 1.00 47.81 84 PHE A N 1
ATOM 670 C CA . PHE A 1 84 ? 21.708 -18.073 -10.796 1.00 47.81 84 PHE A CA 1
ATOM 671 C C . PHE A 1 84 ? 23.192 -17.809 -10.502 1.00 47.81 84 PHE A C 1
ATOM 673 O O . PHE A 1 84 ? 24.061 -18.570 -10.926 1.00 47.81 84 PHE A O 1
ATOM 680 N N . TRP A 1 85 ? 23.488 -16.765 -9.723 1.00 48.16 85 TRP A N 1
ATOM 681 C CA . TRP A 1 85 ? 24.849 -16.448 -9.276 1.00 48.16 85 TRP A CA 1
ATOM 682 C C . TRP A 1 85 ? 24.989 -16.633 -7.757 1.00 48.16 85 TRP A C 1
ATOM 684 O O . TRP A 1 85 ? 24.378 -15.916 -6.966 1.00 48.16 85 TRP A O 1
ATOM 694 N N . GLY A 1 86 ? 25.800 -17.616 -7.347 1.00 52.41 86 GLY A N 1
ATOM 695 C CA . GLY A 1 86 ? 26.091 -17.944 -5.947 1.00 52.41 86 GLY A CA 1
ATOM 696 C C . GLY A 1 86 ? 27.387 -17.327 -5.389 1.00 52.41 86 GLY A C 1
ATOM 697 O O . GLY A 1 86 ? 28.296 -16.975 -6.131 1.00 52.41 86 GLY A O 1
ATOM 698 N N . ALA A 1 87 ? 27.423 -17.242 -4.051 1.00 49.31 87 ALA A N 1
ATOM 699 C CA . ALA A 1 87 ? 28.529 -16.960 -3.118 1.00 49.31 87 ALA A CA 1
ATOM 700 C C . ALA A 1 87 ? 29.628 -15.956 -3.540 1.00 49.31 87 ALA A C 1
ATOM 702 O O . ALA A 1 87 ? 30.741 -16.332 -3.899 1.00 49.31 87 ALA A O 1
ATOM 703 N N . GLY A 1 88 ? 29.346 -14.669 -3.322 1.00 54.81 88 GLY A N 1
ATOM 704 C CA . GLY A 1 88 ? 30.346 -13.603 -3.209 1.00 54.81 88 GLY A CA 1
ATOM 705 C C . GLY A 1 88 ? 29.691 -12.242 -3.389 1.00 54.81 88 GLY A C 1
ATOM 706 O O . GLY A 1 88 ? 29.276 -11.976 -4.502 1.00 54.81 88 GLY A O 1
ATOM 707 N N . ASP A 1 89 ? 29.538 -11.456 -2.312 1.00 59.38 89 ASP A N 1
ATOM 708 C CA . ASP A 1 89 ? 29.105 -10.034 -2.214 1.00 59.38 89 ASP A CA 1
ATOM 709 C C . ASP A 1 89 ? 28.084 -9.469 -3.233 1.00 59.38 89 ASP A C 1
ATOM 711 O O . ASP A 1 89 ? 27.944 -8.262 -3.418 1.00 59.38 89 ASP A O 1
ATOM 715 N N . ARG A 1 90 ? 27.329 -10.342 -3.892 1.00 57.62 90 ARG A N 1
ATOM 716 C CA . ARG A 1 90 ? 26.385 -10.024 -4.954 1.00 57.62 90 ARG A CA 1
ATOM 717 C C . ARG A 1 90 ? 24.986 -10.137 -4.382 1.00 57.62 90 ARG A C 1
ATOM 719 O O . ARG A 1 90 ? 24.578 -11.191 -3.895 1.00 57.62 90 ARG A O 1
ATOM 726 N N . LEU A 1 91 ? 24.274 -9.017 -4.417 1.00 63.28 91 LEU A N 1
ATOM 727 C CA . LEU A 1 91 ? 22.866 -8.949 -4.061 1.00 63.28 91 LEU A CA 1
ATOM 728 C C . LEU A 1 91 ? 22.057 -9.752 -5.085 1.00 63.28 91 LEU A C 1
ATOM 730 O O . LEU A 1 91 ? 22.259 -9.626 -6.291 1.00 63.28 91 LEU A O 1
ATOM 734 N N . TYR A 1 92 ? 21.141 -10.579 -4.590 1.00 70.69 92 TYR A N 1
ATOM 735 C CA . TYR A 1 92 ? 20.155 -11.256 -5.422 1.00 70.69 92 TYR A CA 1
ATOM 736 C C . TYR A 1 92 ? 19.092 -10.242 -5.856 1.00 70.69 92 TYR A C 1
ATOM 738 O O . TYR A 1 92 ? 18.291 -9.797 -5.032 1.00 70.69 92 TYR A O 1
ATOM 746 N N . CYS A 1 93 ? 19.099 -9.876 -7.137 1.00 70.69 93 CYS A N 1
ATOM 747 C CA . CYS A 1 93 ? 18.101 -9.002 -7.744 1.00 70.69 93 CYS A CA 1
ATOM 748 C C . CYS A 1 93 ? 17.266 -9.809 -8.739 1.00 70.69 93 CYS A C 1
ATOM 750 O O . CYS A 1 93 ? 17.729 -10.133 -9.828 1.00 70.69 93 CYS A O 1
ATOM 752 N N . ASN A 1 94 ? 16.023 -10.113 -8.371 1.00 75.00 94 ASN A N 1
ATOM 753 C CA . ASN A 1 94 ? 15.038 -10.590 -9.334 1.00 75.00 94 ASN A CA 1
ATOM 754 C C . ASN A 1 94 ? 14.444 -9.396 -10.071 1.00 75.00 94 ASN A C 1
ATOM 756 O O . ASN A 1 94 ? 13.818 -8.538 -9.448 1.00 75.00 94 ASN A O 1
ATOM 760 N N . HIS A 1 95 ? 14.592 -9.368 -11.391 1.00 76.44 95 HIS A N 1
ATOM 761 C CA . HIS A 1 95 ? 13.896 -8.406 -12.234 1.00 76.44 95 HIS A CA 1
ATOM 762 C C . HIS A 1 95 ? 12.557 -9.001 -12.671 1.00 76.44 95 HIS A C 1
ATOM 764 O O . HIS A 1 95 ? 12.503 -10.080 -13.256 1.00 76.44 95 HIS A O 1
ATOM 770 N N . HIS A 1 96 ? 11.456 -8.313 -12.367 1.00 78.69 96 HIS A N 1
ATOM 771 C CA . HIS A 1 96 ? 10.140 -8.726 -12.842 1.00 78.69 96 HIS A CA 1
ATOM 772 C C . HIS A 1 96 ? 9.924 -8.182 -14.264 1.00 78.69 96 HIS A C 1
ATOM 774 O O . HIS A 1 96 ? 10.035 -6.968 -14.453 1.00 78.69 96 HIS A O 1
ATOM 780 N N . PRO A 1 97 ? 9.542 -9.013 -15.253 1.00 76.88 97 PRO A N 1
ATOM 781 C CA . PRO A 1 97 ? 9.489 -8.605 -16.663 1.00 76.88 97 PRO A CA 1
ATOM 782 C C . PRO A 1 97 ? 8.495 -7.468 -16.941 1.00 76.88 97 PRO A C 1
ATOM 784 O O . PRO A 1 97 ? 8.625 -6.768 -17.937 1.00 76.88 97 PRO A O 1
ATOM 787 N N . LYS A 1 98 ? 7.504 -7.271 -16.060 1.00 73.06 98 LYS A N 1
ATOM 788 C CA . LYS A 1 98 ? 6.487 -6.209 -16.181 1.00 73.06 98 LYS A CA 1
ATOM 789 C C . LYS A 1 98 ? 6.586 -5.103 -15.124 1.00 73.06 98 LYS A C 1
ATOM 791 O O . LYS A 1 98 ? 5.887 -4.109 -15.235 1.00 73.06 98 LYS A O 1
ATOM 796 N N . LEU A 1 99 ? 7.396 -5.285 -14.076 1.00 80.50 99 LEU A N 1
ATOM 797 C CA . LEU A 1 99 ? 7.541 -4.319 -12.971 1.00 80.50 99 LEU A CA 1
ATOM 798 C C . LEU A 1 99 ? 8.999 -3.860 -12.919 1.00 80.50 99 LEU A C 1
ATOM 800 O O . LEU A 1 99 ? 9.696 -4.010 -11.921 1.00 80.50 99 LEU A O 1
ATOM 804 N N . ASN A 1 100 ? 9.464 -3.361 -14.058 1.00 83.88 100 ASN A N 1
ATOM 805 C CA . ASN A 1 100 ? 10.836 -2.931 -14.311 1.00 83.88 100 ASN A CA 1
ATOM 806 C C . ASN A 1 100 ? 11.068 -1.441 -13.992 1.00 83.88 100 ASN A C 1
ATOM 808 O O . ASN A 1 100 ? 12.157 -0.936 -14.238 1.00 83.88 100 ASN A O 1
ATOM 812 N N . ALA A 1 101 ? 10.055 -0.750 -13.450 1.00 82.69 101 ALA A N 1
ATOM 813 C CA . ALA A 1 101 ? 10.059 0.691 -13.182 1.00 82.69 101 ALA A CA 1
ATOM 814 C C . ALA A 1 101 ? 10.362 1.567 -14.417 1.00 82.69 101 ALA A C 1
ATOM 816 O O . ALA A 1 101 ? 10.733 2.732 -14.269 1.00 82.69 101 ALA A O 1
ATOM 817 N N . CYS A 1 102 ? 10.180 1.032 -15.632 1.00 84.75 102 CYS A N 1
ATOM 818 C CA . CYS A 1 102 ? 10.273 1.825 -16.850 1.00 84.75 102 CYS A CA 1
ATOM 819 C C . CYS A 1 102 ? 9.140 2.867 -16.879 1.00 84.75 102 CYS A C 1
ATOM 821 O O . CYS A 1 102 ? 7.994 2.524 -16.563 1.00 84.75 102 CYS A O 1
ATOM 823 N N . PRO A 1 103 ? 9.428 4.127 -17.255 1.00 84.25 103 PRO A N 1
ATOM 824 C CA . PRO A 1 103 ? 8.404 5.154 -17.385 1.00 84.25 103 PRO A CA 1
ATOM 825 C C . PRO A 1 103 ? 7.297 4.710 -18.343 1.00 84.25 103 PRO A C 1
ATOM 827 O O . PRO A 1 103 ? 7.575 4.221 -19.437 1.00 84.25 103 PRO A O 1
ATOM 830 N N . CYS A 1 104 ? 6.046 4.898 -17.939 1.00 84.50 104 CYS A N 1
ATOM 831 C CA . CYS A 1 104 ? 4.877 4.630 -18.767 1.00 84.50 104 CYS A CA 1
ATOM 832 C C . CYS A 1 104 ? 3.901 5.806 -18.718 1.00 84.50 104 CYS A C 1
ATOM 834 O O . CYS A 1 104 ? 3.947 6.637 -17.807 1.00 84.50 104 CYS A O 1
ATOM 836 N N . ASP A 1 105 ? 3.048 5.897 -19.731 1.00 82.38 105 ASP A N 1
ATOM 837 C CA . ASP A 1 105 ? 1.958 6.861 -19.771 1.00 82.38 105 ASP A CA 1
ATOM 838 C C . ASP A 1 105 ? 0.766 6.432 -18.890 1.00 82.38 105 ASP A C 1
ATOM 840 O O . ASP A 1 105 ? 0.769 5.380 -18.249 1.00 82.38 105 ASP A O 1
ATOM 844 N N . ALA A 1 106 ? -0.293 7.248 -18.868 1.00 82.06 106 ALA A N 1
ATOM 845 C CA . ALA A 1 106 ? -1.502 6.974 -18.085 1.00 82.06 106 ALA A CA 1
ATOM 846 C C . ALA A 1 106 ? -2.271 5.711 -18.529 1.00 82.06 106 ALA A C 1
ATOM 848 O O . ALA A 1 106 ? -3.128 5.230 -17.791 1.00 82.06 106 ALA A O 1
ATOM 849 N N . THR A 1 107 ? -1.988 5.177 -19.720 1.00 85.06 107 THR A N 1
ATOM 850 C CA . THR A 1 107 ? -2.568 3.924 -20.225 1.00 85.06 107 THR A CA 1
ATOM 851 C C . THR A 1 107 ? -1.704 2.705 -19.895 1.00 85.06 107 THR A C 1
ATOM 853 O O . THR A 1 107 ? -2.125 1.572 -20.127 1.00 85.06 107 THR A O 1
ATOM 856 N N . GLY A 1 108 ? -0.521 2.924 -19.311 1.00 85.00 108 GLY A N 1
ATOM 857 C CA . GLY A 1 108 ? 0.452 1.884 -18.997 1.00 85.00 108 GLY A CA 1
ATOM 858 C C . GLY A 1 108 ? 1.352 1.510 -20.176 1.00 85.00 108 GLY A C 1
ATOM 859 O O . GLY A 1 108 ? 2.029 0.485 -20.110 1.00 85.00 108 GLY A O 1
ATOM 860 N N . GLN A 1 109 ? 1.384 2.309 -21.247 1.00 86.38 109 GLN A N 1
ATOM 861 C CA . GLN A 1 109 ? 2.305 2.103 -22.361 1.00 86.38 109 GLN A CA 1
ATOM 862 C C . GLN A 1 109 ? 3.673 2.703 -22.021 1.00 86.38 109 GLN A C 1
ATOM 864 O O . GLN A 1 109 ? 3.766 3.855 -21.597 1.00 86.38 109 GLN A O 1
ATOM 869 N N . PHE A 1 110 ? 4.741 1.920 -22.192 1.00 87.12 110 PHE A N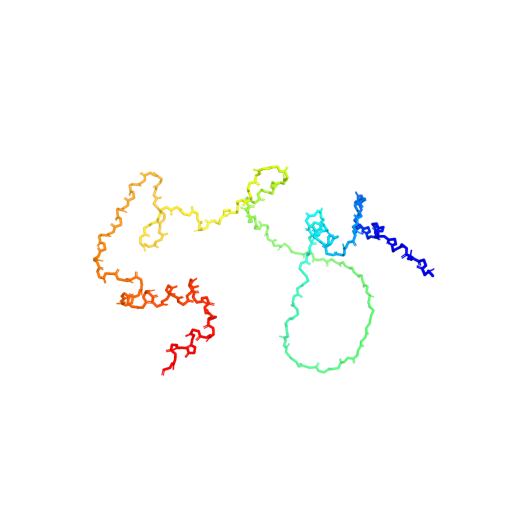 1
ATOM 870 C CA . PHE A 1 110 ? 6.101 2.388 -21.926 1.00 87.12 110 PHE A CA 1
ATOM 871 C C . PHE A 1 110 ? 6.494 3.537 -22.859 1.00 87.12 110 PHE A C 1
ATOM 873 O O . PHE A 1 110 ? 6.181 3.521 -24.050 1.00 87.12 110 PHE A O 1
ATOM 880 N N . LEU A 1 111 ? 7.180 4.527 -22.293 1.00 85.94 111 LEU A N 1
ATOM 881 C CA . LEU A 1 111 ? 7.761 5.634 -23.042 1.00 85.94 111 LEU A CA 1
ATOM 882 C C . LEU A 1 111 ? 9.070 5.185 -23.705 1.00 85.94 111 LEU A C 1
ATOM 884 O O . LEU A 1 111 ? 9.773 4.325 -23.178 1.00 85.94 111 LEU A O 1
ATOM 888 N N . GLU A 1 112 ? 9.407 5.800 -24.839 1.00 85.50 112 GLU A N 1
ATOM 889 C CA . GLU A 1 112 ? 10.697 5.598 -25.507 1.00 85.50 112 GLU A CA 1
ATOM 890 C C . GLU A 1 112 ? 11.868 6.031 -24.609 1.00 85.50 112 GLU A C 1
ATOM 892 O O . GLU A 1 112 ? 11.760 6.982 -23.824 1.00 85.50 112 GLU A O 1
ATOM 897 N N . ASP A 1 113 ? 13.012 5.365 -24.761 1.00 79.94 113 ASP A N 1
ATOM 898 C CA . ASP A 1 113 ? 14.211 5.667 -23.983 1.00 79.94 113 ASP A CA 1
ATOM 899 C C . ASP A 1 113 ? 14.660 7.122 -24.189 1.00 79.94 113 ASP A C 1
ATOM 901 O O . ASP A 1 113 ? 14.883 7.595 -25.305 1.00 79.94 113 ASP A O 1
ATOM 905 N N . GLY A 1 114 ? 14.800 7.853 -23.080 1.00 75.88 114 GLY A N 1
ATOM 906 C CA . GLY A 1 114 ? 15.187 9.265 -23.086 1.00 75.88 114 GLY A CA 1
ATOM 907 C C . GLY A 1 114 ? 14.044 10.249 -23.352 1.00 75.88 114 GLY A C 1
ATOM 908 O O . GLY A 1 114 ? 14.300 11.454 -23.426 1.00 75.88 114 GLY A O 1
ATOM 909 N N . ALA A 1 115 ? 12.793 9.785 -23.454 1.00 77.19 115 ALA A N 1
ATOM 910 C CA . ALA A 1 115 ? 11.642 10.677 -23.482 1.00 77.19 115 ALA A CA 1
ATOM 911 C C . ALA A 1 115 ? 11.592 11.532 -22.196 1.00 77.19 115 ALA A C 1
ATOM 913 O O . ALA A 1 115 ? 11.797 11.013 -21.093 1.00 77.19 115 ALA A O 1
ATOM 914 N N . PRO A 1 116 ? 11.323 12.846 -22.302 1.00 75.88 116 PRO A N 1
ATOM 915 C CA . PRO A 1 116 ? 11.200 13.695 -21.128 1.00 75.88 116 PRO A CA 1
ATOM 916 C C . PRO A 1 116 ? 10.044 13.204 -20.253 1.00 75.88 116 PRO A C 1
ATOM 918 O O . PRO A 1 116 ? 8.910 13.068 -20.716 1.00 75.88 116 PRO A O 1
ATOM 921 N N . LEU A 1 117 ? 10.336 12.947 -18.976 1.00 75.75 117 LEU A N 1
ATOM 922 C CA . LEU A 1 117 ? 9.316 12.584 -18.000 1.00 75.75 117 LEU A CA 1
ATOM 923 C C . LEU A 1 117 ? 8.305 13.726 -17.897 1.00 75.75 117 LEU A C 1
ATOM 925 O O . LEU A 1 117 ? 8.681 14.882 -17.688 1.00 75.75 117 LEU A O 1
ATOM 929 N N . THR A 1 118 ? 7.021 13.400 -18.037 1.00 73.44 118 THR A N 1
ATOM 930 C CA . THR A 1 118 ? 5.965 14.387 -17.807 1.00 73.44 118 THR A CA 1
ATOM 931 C C . THR A 1 118 ? 6.018 14.787 -16.331 1.00 73.44 118 THR A C 1
ATOM 933 O O . THR A 1 118 ? 5.985 13.898 -15.474 1.00 73.44 118 THR A O 1
ATOM 936 N N . PRO A 1 119 ? 6.131 16.088 -16.002 1.00 78.25 119 PRO A N 1
ATOM 937 C CA . PRO A 1 119 ? 6.102 16.525 -14.617 1.00 78.25 119 PRO A CA 1
ATOM 938 C C . PRO A 1 119 ? 4.812 16.039 -13.952 1.00 78.25 119 PRO A C 1
ATOM 940 O O . PRO A 1 119 ? 3.753 16.094 -14.586 1.00 78.25 119 PRO A O 1
ATOM 943 N N . PRO A 1 120 ? 4.866 15.581 -12.692 1.00 78.19 120 PRO A N 1
ATOM 944 C CA . PRO A 1 120 ? 3.648 15.259 -11.974 1.00 78.19 120 PRO A CA 1
ATOM 945 C C . PRO A 1 120 ? 2.736 16.497 -11.947 1.00 78.19 120 PRO A C 1
ATOM 947 O O . PRO A 1 120 ? 3.236 17.620 -11.797 1.00 78.19 120 PRO A O 1
ATOM 950 N N . PRO A 1 121 ? 1.413 16.323 -12.106 1.00 80.94 121 PRO A N 1
ATOM 951 C CA . PRO A 1 121 ? 0.482 17.437 -12.030 1.00 80.94 121 PRO A CA 1
ATOM 952 C C . PRO A 1 121 ? 0.593 18.117 -10.663 1.00 80.94 121 PRO A C 1
ATOM 954 O O . PRO A 1 121 ? 0.866 17.471 -9.647 1.00 80.94 121 PRO A O 1
ATOM 957 N N . SER A 1 122 ? 0.374 19.432 -10.629 1.00 86.56 122 SER A N 1
ATOM 958 C CA . SER A 1 122 ? 0.321 20.173 -9.371 1.00 86.56 122 SER A CA 1
ATOM 959 C C . SER A 1 122 ? -0.839 19.649 -8.527 1.00 86.56 122 SER A C 1
ATOM 961 O O . SER A 1 122 ? -2.000 19.842 -8.893 1.00 86.56 122 SER A O 1
ATOM 963 N N . LYS A 1 123 ? -0.527 18.995 -7.409 1.00 86.06 123 LYS A N 1
ATOM 964 C CA . LYS A 1 123 ? -1.535 18.575 -6.434 1.00 86.06 123 LYS A CA 1
ATOM 965 C C . LYS A 1 123 ? -2.028 19.790 -5.662 1.00 86.06 123 LYS A C 1
ATOM 967 O O . LYS A 1 123 ? -1.229 20.660 -5.304 1.00 86.06 123 LYS A O 1
ATOM 972 N N . SER A 1 124 ? -3.334 19.864 -5.426 1.00 89.62 124 SER A N 1
ATOM 973 C CA . SER A 1 124 ? -3.866 20.875 -4.518 1.00 89.62 124 SER A CA 1
ATOM 974 C C . SER A 1 124 ? -3.469 20.508 -3.078 1.00 89.62 124 SER A C 1
ATOM 976 O O . SER A 1 124 ? -3.248 19.333 -2.785 1.00 89.62 124 SER A O 1
ATOM 978 N N . PRO A 1 125 ? -3.357 21.484 -2.163 1.00 87.75 125 PRO A N 1
ATOM 979 C CA . PRO A 1 125 ? -3.056 21.195 -0.759 1.00 87.75 125 PRO A CA 1
ATOM 980 C C . PRO A 1 125 ? -4.140 20.350 -0.064 1.00 87.75 125 PRO A C 1
ATOM 982 O O . PRO A 1 125 ? -3.858 19.741 0.961 1.00 87.75 125 PRO A O 1
ATOM 985 N N . ASP A 1 126 ? -5.342 20.285 -0.645 1.00 91.19 126 ASP A N 1
ATOM 986 C CA . ASP A 1 126 ? -6.473 19.496 -0.149 1.00 91.19 126 ASP A CA 1
ATOM 987 C C . ASP A 1 126 ? -6.703 18.204 -0.963 1.00 91.19 126 ASP A C 1
ATOM 989 O O . ASP A 1 126 ? -7.692 17.502 -0.747 1.00 91.19 126 ASP A O 1
ATOM 993 N N . ASP A 1 127 ? -5.820 17.876 -1.912 1.00 92.62 127 ASP A N 1
ATOM 994 C CA . ASP A 1 127 ? -5.886 16.636 -2.690 1.00 92.62 127 ASP A CA 1
ATOM 995 C C . ASP A 1 127 ? -5.279 15.478 -1.890 1.00 92.62 127 ASP A C 1
ATOM 997 O O . ASP A 1 127 ? -4.074 15.219 -1.931 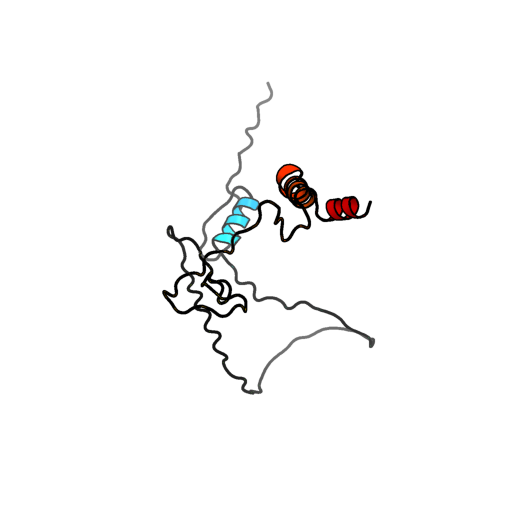1.00 92.62 127 ASP A O 1
ATOM 1001 N N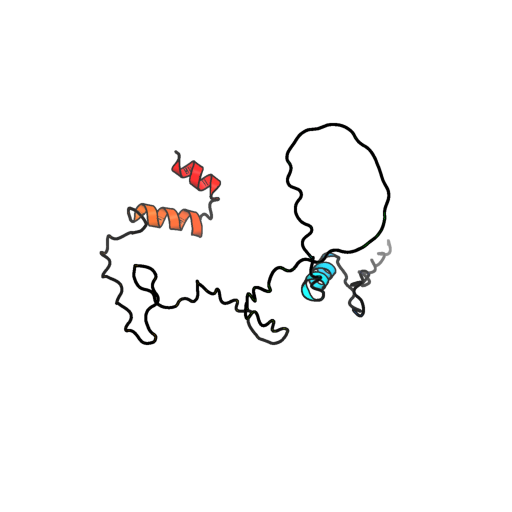 . TRP A 1 128 ? -6.145 14.778 -1.160 1.00 93.88 128 TRP A N 1
ATOM 1002 C CA . TRP A 1 128 ? -5.791 13.610 -0.351 1.00 93.88 128 TRP A CA 1
ATOM 1003 C C . TRP A 1 128 ? -5.944 12.281 -1.097 1.00 93.88 128 TRP A C 1
ATOM 1005 O O . TRP A 1 128 ? -5.869 11.224 -0.470 1.00 93.88 128 TRP A O 1
ATOM 1015 N N . THR A 1 129 ? -6.125 12.298 -2.423 1.00 91.94 129 THR A N 1
ATOM 1016 C CA . THR A 1 129 ? -6.304 11.066 -3.201 1.00 91.94 129 THR A CA 1
ATOM 1017 C C . THR A 1 129 ? -5.136 10.084 -2.984 1.00 91.94 129 THR A C 1
ATOM 1019 O O . THR A 1 129 ? -3.966 10.481 -2.999 1.00 91.94 129 THR A O 1
ATOM 1022 N N . PRO A 1 130 ? -5.413 8.782 -2.758 1.00 93.06 130 PRO A N 1
ATOM 1023 C CA . PRO A 1 130 ? -6.693 8.087 -2.948 1.00 93.06 130 PRO A CA 1
ATOM 1024 C C . PRO A 1 130 ? -7.681 8.152 -1.765 1.00 93.06 130 PRO A C 1
ATOM 1026 O O . PRO A 1 130 ? -8.754 7.564 -1.858 1.00 93.06 130 PRO A O 1
ATOM 1029 N N . TYR A 1 131 ? -7.346 8.832 -0.670 1.00 95.19 131 TYR A N 1
ATOM 1030 C CA . TYR A 1 131 ? -8.243 9.035 0.471 1.00 95.19 131 TYR A CA 1
ATOM 1031 C C . TYR A 1 131 ? -9.239 10.159 0.180 1.00 95.19 131 TYR A C 1
ATOM 1033 O O . TYR A 1 131 ? -8.968 11.053 -0.626 1.00 95.19 131 TYR A O 1
ATOM 1041 N N . GLN A 1 132 ? -10.399 10.141 0.836 1.00 94.38 132 GLN A N 1
ATOM 1042 C CA . GLN A 1 132 ? -11.404 11.185 0.621 1.00 94.38 132 GLN A CA 1
ATOM 1043 C C . GLN A 1 132 ? -11.009 12.499 1.300 1.00 94.38 132 GLN A C 1
ATOM 1045 O O . GLN A 1 132 ? -11.443 13.569 0.880 1.00 94.38 132 GLN A O 1
ATOM 1050 N N . ASN A 1 133 ? -10.219 12.427 2.375 1.00 95.25 133 ASN A N 1
ATOM 1051 C CA . ASN A 1 133 ? -9.810 13.578 3.171 1.00 95.25 133 ASN A CA 1
ATOM 1052 C C . ASN A 1 133 ? -8.554 13.277 4.012 1.00 95.25 133 ASN A C 1
ATOM 1054 O O . ASN A 1 133 ? -8.126 12.131 4.155 1.00 95.25 133 ASN A O 1
ATOM 1058 N N . HIS A 1 134 ? -7.997 14.331 4.613 1.00 95.44 134 HIS A N 1
ATOM 1059 C CA . HIS A 1 134 ? -6.830 14.261 5.495 1.00 95.44 134 HIS A CA 1
ATOM 1060 C C . HIS A 1 134 ? -7.020 13.324 6.696 1.00 95.44 134 HIS A C 1
ATOM 1062 O O . HIS A 1 134 ? -6.093 12.624 7.092 1.00 95.44 134 HIS A O 1
ATOM 1068 N N . VAL A 1 135 ? -8.220 13.300 7.286 1.00 97.00 135 VAL A N 1
ATOM 1069 C CA . VAL A 1 135 ? -8.491 12.511 8.496 1.00 97.00 135 VAL A CA 1
ATOM 1070 C C . VAL A 1 135 ? -8.404 11.019 8.194 1.00 97.00 135 VAL A C 1
ATOM 1072 O O . VAL A 1 135 ? -7.825 10.276 8.982 1.00 97.00 135 VAL A O 1
ATOM 1075 N N . GLU A 1 136 ? -8.921 10.575 7.049 1.00 96.50 136 GLU A N 1
ATOM 1076 C CA . GLU A 1 136 ? -8.784 9.187 6.596 1.00 96.50 136 GLU A CA 1
ATOM 1077 C C . GLU A 1 136 ? -7.322 8.791 6.383 1.00 96.50 136 GLU A C 1
ATOM 1079 O O . GLU A 1 136 ? -6.916 7.715 6.824 1.00 96.50 136 GLU A O 1
ATOM 1084 N N . PHE A 1 137 ? -6.524 9.670 5.766 1.00 96.75 137 PHE A N 1
ATOM 1085 C CA . PHE A 1 137 ? -5.090 9.448 5.572 1.00 96.75 137 PHE A CA 1
ATOM 1086 C C . PHE A 1 137 ? -4.359 9.260 6.911 1.00 96.75 137 PHE A C 1
ATOM 1088 O O . PHE A 1 137 ? -3.698 8.243 7.118 1.00 96.75 137 PHE A O 1
ATOM 1095 N N . GLU A 1 138 ? -4.531 10.198 7.844 1.00 97.94 138 GLU A N 1
ATOM 1096 C CA . GLU A 1 138 ? -3.897 10.156 9.170 1.00 97.94 138 GLU A CA 1
ATOM 1097 C C . GLU A 1 138 ? -4.375 8.954 9.997 1.00 97.94 138 GLU A C 1
ATOM 1099 O O . GLU A 1 138 ? -3.598 8.311 10.705 1.00 97.94 138 GLU A O 1
ATOM 1104 N N . THR A 1 139 ? -5.658 8.597 9.881 1.00 97.62 139 THR A N 1
ATOM 1105 C CA . THR A 1 139 ? -6.215 7.420 10.558 1.00 97.62 139 THR A CA 1
ATOM 1106 C C . THR A 1 139 ? -5.578 6.142 10.021 1.00 97.62 139 THR A C 1
ATOM 1108 O O . THR A 1 139 ? -5.149 5.298 10.809 1.00 97.62 139 THR A O 1
ATOM 1111 N N . ALA A 1 140 ? -5.449 6.005 8.698 1.00 97.19 140 ALA A N 1
ATOM 1112 C CA . ALA A 1 140 ? -4.759 4.873 8.092 1.00 97.19 140 ALA A CA 1
ATOM 1113 C C . ALA A 1 140 ? -3.287 4.817 8.535 1.00 97.19 140 ALA A C 1
ATOM 1115 O O . ALA A 1 140 ? -2.826 3.766 8.987 1.00 97.19 140 ALA A O 1
ATOM 1116 N N . GLU A 1 141 ? -2.561 5.939 8.491 1.00 97.88 141 GLU A N 1
ATOM 1117 C CA . GLU A 1 141 ? -1.169 6.003 8.949 1.00 97.88 141 GLU A CA 1
ATOM 1118 C C . GLU A 1 141 ? -1.045 5.521 10.402 1.00 97.88 141 GLU A C 1
ATOM 1120 O O . GLU A 1 141 ? -0.226 4.645 10.706 1.00 97.88 141 GLU A O 1
ATOM 1125 N N . PHE A 1 142 ? -1.896 6.027 11.294 1.00 98.31 142 PHE A N 1
ATOM 1126 C CA . PHE A 1 142 ? -1.901 5.644 12.699 1.00 98.31 142 PHE A CA 1
ATOM 1127 C C . PHE A 1 142 ? -2.163 4.145 12.894 1.00 98.31 142 PHE A C 1
ATOM 1129 O O . PHE A 1 142 ? -1.413 3.483 13.620 1.00 98.31 142 PHE A O 1
ATOM 1136 N N . LEU A 1 143 ? -3.199 3.601 12.248 1.00 98.06 143 LEU A N 1
ATOM 1137 C CA . LEU A 1 143 ? -3.599 2.201 12.397 1.00 98.06 143 LEU A CA 1
ATOM 1138 C C . LEU A 1 143 ? -2.511 1.239 11.911 1.00 98.06 143 LEU A C 1
ATOM 1140 O O . LEU A 1 143 ? -2.191 0.283 12.619 1.00 98.06 143 LEU A O 1
ATOM 1144 N N . TYR A 1 144 ? -1.904 1.510 10.753 1.00 97.38 144 TYR A N 1
ATOM 1145 C CA . TYR A 1 144 ? -0.931 0.603 10.141 1.00 97.38 144 TYR A CA 1
ATOM 1146 C C . TYR A 1 144 ? 0.487 0.764 10.690 1.00 97.38 144 TYR A C 1
ATOM 1148 O O . TYR A 1 144 ? 1.179 -0.234 10.881 1.00 97.38 144 TYR A O 1
ATOM 1156 N N . THR A 1 145 ? 0.943 1.991 10.951 1.00 97.06 145 THR A N 1
ATOM 1157 C CA . THR A 1 145 ? 2.356 2.233 11.294 1.00 97.06 145 THR A CA 1
ATOM 1158 C C . THR A 1 145 ? 2.605 2.305 12.798 1.00 97.06 145 THR A C 1
ATOM 1160 O O . THR A 1 145 ? 3.625 1.803 13.276 1.00 97.06 145 THR A O 1
ATOM 1163 N N . ARG A 1 146 ? 1.679 2.904 13.561 1.00 96.50 146 ARG A N 1
ATOM 1164 C CA . ARG A 1 146 ? 1.866 3.168 14.998 1.00 96.50 146 ARG A CA 1
ATOM 1165 C C . ARG A 1 146 ? 1.190 2.114 15.858 1.00 96.50 146 ARG A C 1
ATOM 1167 O O . ARG A 1 146 ? 1.844 1.530 16.715 1.00 96.50 146 ARG A O 1
ATOM 1174 N N . ASN A 1 147 ? -0.098 1.871 15.627 1.00 97.75 147 ASN A N 1
ATOM 1175 C CA . ASN A 1 147 ? -0.851 0.844 16.344 1.00 97.75 147 ASN A CA 1
ATOM 1176 C C . ASN A 1 147 ? -0.495 -0.564 15.832 1.00 97.75 147 ASN A C 1
ATOM 1178 O O . ASN A 1 147 ? -0.419 -1.498 16.622 1.00 97.75 147 ASN A O 1
ATOM 1182 N N . GLN A 1 148 ? -0.203 -0.696 14.530 1.00 97.69 148 GLN A N 1
ATOM 1183 C CA . GLN A 1 148 ? 0.003 -1.986 13.853 1.00 97.69 148 GLN A CA 1
ATOM 1184 C C . GLN A 1 148 ? -1.190 -2.923 14.072 1.00 97.69 148 GLN A C 1
ATOM 1186 O O . GLN A 1 148 ? -1.046 -4.112 14.363 1.00 97.69 148 GLN A O 1
ATOM 1191 N N . MET A 1 149 ? -2.386 -2.347 13.963 1.00 98.00 149 MET A N 1
ATOM 1192 C CA . MET A 1 149 ? -3.637 -3.052 14.184 1.00 98.00 149 MET A CA 1
ATOM 1193 C C . MET A 1 149 ? -3.825 -4.128 13.107 1.00 98.00 149 MET A C 1
ATOM 1195 O O . MET A 1 149 ? -3.484 -3.922 11.940 1.00 98.00 149 MET A O 1
ATOM 1199 N N . SER A 1 150 ? -4.345 -5.296 13.495 1.00 98.00 150 SER A N 1
ATOM 1200 C CA . SER A 1 150 ? -4.581 -6.370 12.533 1.00 98.00 150 SER A CA 1
ATOM 1201 C C . SER A 1 150 ? -5.658 -5.957 11.526 1.00 98.00 150 SER A C 1
ATOM 1203 O O . SER A 1 150 ? -6.578 -5.216 11.866 1.00 98.00 150 SER A O 1
ATOM 1205 N N . ALA A 1 151 ? -5.585 -6.467 10.293 1.00 97.19 151 ALA A N 1
ATOM 1206 C CA . ALA A 1 151 ? -6.602 -6.171 9.281 1.00 97.19 151 ALA A CA 1
ATOM 1207 C C . ALA A 1 151 ? -8.022 -6.547 9.754 1.00 97.19 151 ALA A C 1
ATOM 1209 O O . ALA A 1 151 ? -8.977 -5.844 9.448 1.00 97.19 151 ALA A O 1
ATOM 1210 N N . GLY A 1 152 ? -8.156 -7.627 10.536 1.00 98.12 152 GLY A N 1
ATOM 1211 C CA . GLY A 1 152 ? -9.437 -8.034 11.116 1.00 98.12 152 GLY A CA 1
ATOM 1212 C C . GLY A 1 152 ? -9.983 -7.012 12.112 1.00 98.12 152 GLY A C 1
ATOM 1213 O O . GLY A 1 152 ? -11.151 -6.648 12.025 1.00 98.12 152 GLY A O 1
ATOM 1214 N N . ASP A 1 153 ? -9.136 -6.507 13.008 1.00 98.25 153 ASP A N 1
ATOM 1215 C CA . ASP A 1 153 ? -9.546 -5.508 14.000 1.00 98.25 153 ASP A CA 1
ATOM 1216 C C . ASP A 1 153 ? -9.850 -4.151 13.350 1.00 98.25 153 ASP A C 1
ATOM 1218 O O . ASP A 1 153 ? -10.799 -3.483 13.753 1.00 98.25 153 ASP A O 1
ATOM 1222 N N . ILE A 1 154 ? -9.096 -3.766 12.310 1.00 97.94 154 ILE A N 1
ATOM 1223 C CA . ILE A 1 154 ? -9.387 -2.564 11.515 1.00 97.94 154 ILE A CA 1
ATOM 1224 C C . ILE A 1 154 ? -10.767 -2.686 10.863 1.00 97.94 154 ILE A C 1
ATOM 1226 O O . ILE A 1 154 ? -11.545 -1.742 10.935 1.00 97.94 154 ILE A O 1
ATOM 1230 N N . ASN A 1 155 ? -11.099 -3.839 10.273 1.00 97.62 155 ASN A N 1
ATOM 1231 C CA . ASN A 1 155 ? -12.423 -4.046 9.680 1.00 97.62 155 ASN A CA 1
ATOM 1232 C C . ASN A 1 155 ? -13.531 -3.906 10.731 1.00 97.62 155 ASN A C 1
ATOM 1234 O O . ASN A 1 155 ? -14.480 -3.165 10.513 1.00 97.62 155 ASN A O 1
ATOM 1238 N N . ILE A 1 156 ? -13.369 -4.537 11.901 1.00 97.88 156 ILE A N 1
ATOM 1239 C CA . ILE A 1 156 ? -14.331 -4.410 13.005 1.00 97.88 156 ILE A CA 1
ATOM 1240 C C . ILE A 1 156 ? -14.496 -2.944 13.423 1.00 97.88 156 ILE A C 1
ATOM 1242 O O . ILE A 1 156 ? -15.620 -2.509 13.639 1.00 97.88 156 ILE A O 1
ATOM 1246 N N . LEU A 1 157 ? -13.398 -2.186 13.538 1.00 96.69 157 LEU A N 1
ATOM 1247 C CA . LEU A 1 157 ? -13.420 -0.767 13.904 1.00 96.69 157 LEU A CA 1
ATOM 1248 C C . LEU A 1 157 ? -14.172 0.093 12.879 1.00 96.69 157 LEU A C 1
ATOM 1250 O O . LEU A 1 157 ? -14.874 1.019 13.276 1.00 96.69 157 LEU A O 1
ATOM 1254 N N . LEU A 1 158 ? -13.994 -0.180 11.586 1.00 94.88 158 LEU A N 1
ATOM 1255 C CA . LEU A 1 158 ? -14.627 0.576 10.501 1.00 94.88 158 LEU A CA 1
ATOM 1256 C C . LEU A 1 158 ? -16.100 0.194 10.270 1.00 94.88 158 LEU A C 1
ATOM 1258 O O . LEU A 1 158 ? -16.817 0.964 9.637 1.00 94.88 158 LEU A O 1
ATOM 1262 N N . ASP A 1 159 ? -16.543 -0.949 10.799 1.00 96.19 159 ASP A N 1
ATOM 1263 C CA . ASP A 1 159 ? -17.932 -1.425 10.747 1.00 96.19 159 ASP A CA 1
ATOM 1264 C C . ASP A 1 159 ? -18.789 -0.983 11.962 1.00 96.19 159 ASP A C 1
ATOM 1266 O O . ASP A 1 159 ? -19.961 -1.363 12.047 1.00 96.19 159 ASP A O 1
ATOM 1270 N N . LEU A 1 160 ? -18.225 -0.220 12.915 1.00 91.44 160 LEU A N 1
ATOM 1271 C CA . LEU A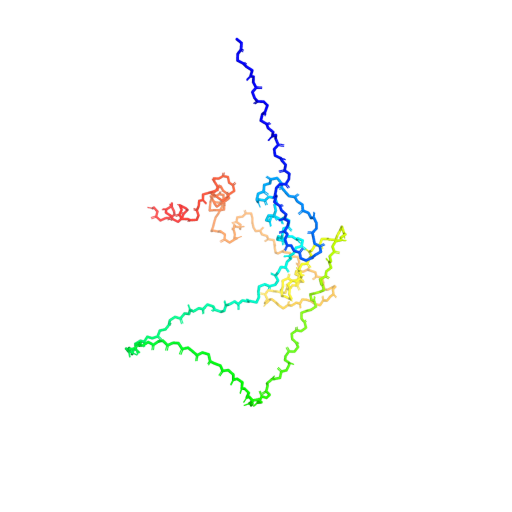 1 160 ? -18.946 0.337 14.079 1.00 91.44 160 LEU A CA 1
ATOM 1272 C C . LEU A 1 160 ? -19.903 1.476 13.696 1.00 91.44 160 LEU A C 1
ATOM 1274 O O . LEU A 1 160 ? -21.014 1.500 14.279 1.00 91.44 160 LEU A O 1
#